Protein AF-A0A937KBH3-F1 (afdb_monomer)

Foldseek 3Di:
DDQALVNLVVVLVVVLVVLVVVLVVLVVVLVVLVVVVVVVVVCCVVVVVVVVCVVVVNPVVVVVVSVVVNVVSVVVSVVSVVVSVVSVVCCVVPPSNDDDD

pLDDT: mean 90.75, std 8.66, range [51.69, 98.19]

Solvent-accessible surface area (backbone atoms only — not comparable to full-atom values): 5617 Å² total; per-residue (Å²): 133,85,81,47,50,70,58,53,53,49,53,50,51,53,51,46,52,51,42,52,51,51,44,49,56,52,50,53,50,51,54,50,53,53,49,55,48,51,54,50,53,48,50,32,60,79,66,60,38,55,64,54,32,52,76,65,63,43,49,67,53,51,53,50,52,51,53,52,51,53,52,49,54,53,50,51,44,54,50,46,53,51,50,43,53,51,51,55,51,46,56,69,65,35,75,70,62,50,82,83,129

Mean predicted aligned error: 5.62 Å

Organism: NCBI:txid2494733

Sequence (101 aa):
MNTSWETSKRKYCELLNGLDNLIASAGDLIVHYEQDNMEFAHLIYEKELLELMRKAEFMDDYEREFMHMYYSLHGQIQRLKRYREIVSLMVLKDPINIPKN

Secondary structure (DSSP, 8-state):
-PPPHHHHHHHHHHHHHHHHHHHHHHHHHHHHHHHHHHHHHHHHHHTTHHHHHHHTT-HHHHHHHHHHHHHHHHHHHHHHHHHHHHHHHHHHH-GGGS---

Structure (mmCIF, N/CA/C/O backbone):
data_AF-A0A937KBH3-F1
#
_entry.id   AF-A0A937KBH3-F1
#
loop_
_atom_site.group_PDB
_atom_site.id
_atom_site.type_symbol
_atom_site.label_atom_id
_atom_site.label_alt_id
_atom_site.label_comp_id
_atom_site.label_asym_id
_atom_site.label_entity_id
_atom_site.label_seq_id
_atom_site.pdbx_PDB_ins_code
_atom_site.Cartn_x
_atom_site.Cartn_y
_atom_site.Cartn_z
_atom_site.occupancy
_atom_site.B_iso_or_equiv
_atom_site.auth_seq_id
_atom_site.auth_comp_id
_atom_site.auth_asym_id
_atom_site.auth_atom_id
_atom_site.pdbx_PDB_model_num
ATOM 1 N N . MET A 1 1 ? 5.310 1.402 -37.600 1.00 51.69 1 MET A N 1
ATOM 2 C CA . MET A 1 1 ? 6.228 2.413 -37.031 1.00 51.69 1 MET A CA 1
ATOM 3 C C . MET A 1 1 ? 7.103 1.713 -36.008 1.00 51.69 1 MET A C 1
ATOM 5 O O . MET A 1 1 ? 6.545 1.084 -35.119 1.00 51.69 1 MET A O 1
ATOM 9 N N . ASN A 1 2 ? 8.428 1.769 -36.146 1.00 71.00 2 ASN A N 1
ATOM 10 C CA . ASN A 1 2 ? 9.336 1.246 -35.122 1.00 71.00 2 ASN A CA 1
ATOM 11 C C . ASN A 1 2 ? 9.339 2.214 -33.932 1.00 71.00 2 ASN A C 1
ATOM 13 O O . ASN A 1 2 ? 9.530 3.413 -34.125 1.00 71.00 2 ASN A O 1
ATOM 17 N N . THR A 1 3 ? 9.091 1.714 -32.721 1.00 78.31 3 THR A N 1
ATOM 18 C CA . THR A 1 3 ? 9.198 2.509 -31.488 1.00 78.31 3 THR A CA 1
ATOM 19 C C . THR A 1 3 ? 10.643 2.983 -31.329 1.00 78.31 3 THR A C 1
ATOM 21 O O . THR A 1 3 ? 11.557 2.162 -31.372 1.00 78.31 3 THR A O 1
ATOM 24 N N . SER A 1 4 ? 10.861 4.291 -31.165 1.00 86.81 4 SER A N 1
ATOM 25 C CA . SER A 1 4 ? 12.204 4.827 -30.914 1.00 86.81 4 SER A CA 1
ATOM 26 C C . SER A 1 4 ? 12.665 4.514 -29.488 1.00 86.81 4 SER A C 1
ATOM 28 O O . SER A 1 4 ? 11.836 4.314 -28.594 1.00 86.81 4 SER A O 1
ATOM 30 N N . TRP A 1 5 ? 13.981 4.527 -29.266 1.00 86.75 5 TRP A N 1
ATOM 31 C CA . TRP A 1 5 ? 14.575 4.402 -27.932 1.00 86.75 5 TRP A CA 1
ATOM 32 C C . TRP A 1 5 ? 14.004 5.439 -26.959 1.00 86.75 5 TRP A C 1
ATOM 34 O O . TRP A 1 5 ? 13.550 5.094 -25.872 1.00 86.75 5 TRP A O 1
ATOM 44 N N . GLU A 1 6 ? 13.910 6.699 -27.385 1.00 87.62 6 GLU A N 1
ATOM 45 C CA . GLU A 1 6 ? 13.363 7.799 -26.585 1.00 87.62 6 GLU A CA 1
ATOM 46 C C . GLU A 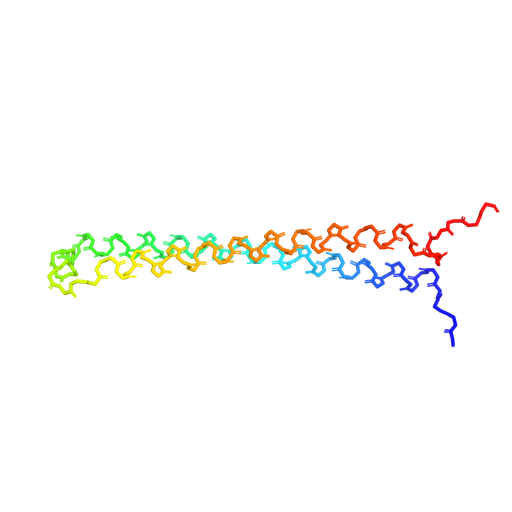1 6 ? 11.902 7.541 -26.212 1.00 87.62 6 GLU A C 1
ATOM 48 O O . GLU A 1 6 ? 11.479 7.813 -25.089 1.00 87.62 6 GLU A O 1
ATOM 53 N N . THR A 1 7 ? 11.123 6.986 -27.146 1.00 90.50 7 THR A N 1
ATOM 54 C CA . THR A 1 7 ? 9.711 6.670 -26.920 1.00 90.50 7 THR A CA 1
ATOM 55 C C . THR A 1 7 ? 9.549 5.501 -25.951 1.00 90.50 7 THR A C 1
ATOM 57 O O . THR A 1 7 ? 8.693 5.580 -25.070 1.00 90.50 7 THR A O 1
ATOM 60 N N . SER A 1 8 ? 10.354 4.439 -26.089 1.00 89.44 8 SER A N 1
ATOM 61 C CA . SER A 1 8 ? 10.342 3.301 -25.157 1.00 89.44 8 SER A CA 1
ATOM 62 C C . SER A 1 8 ? 10.747 3.756 -23.754 1.00 89.44 8 SER A C 1
ATOM 64 O O . SER A 1 8 ? 9.980 3.603 -22.800 1.00 89.44 8 SER A O 1
ATOM 66 N N . LYS A 1 9 ? 11.895 4.432 -23.638 1.00 88.94 9 LYS A N 1
ATOM 67 C CA . LYS A 1 9 ? 12.409 4.957 -22.371 1.00 88.94 9 LYS A CA 1
ATOM 68 C C . LYS A 1 9 ? 11.409 5.880 -21.678 1.00 88.94 9 LYS A C 1
ATOM 70 O O . LYS A 1 9 ? 11.159 5.706 -20.489 1.00 88.94 9 LYS A O 1
ATOM 75 N N . ARG A 1 10 ? 10.793 6.819 -22.408 1.00 92.62 10 ARG A N 1
ATOM 76 C CA . ARG A 1 10 ? 9.779 7.726 -21.849 1.00 92.62 10 ARG A CA 1
ATOM 77 C C . ARG A 1 10 ? 8.596 6.966 -21.251 1.00 92.62 10 ARG A C 1
ATOM 79 O O . ARG A 1 10 ? 8.230 7.247 -20.117 1.00 92.62 10 ARG A O 1
ATOM 86 N N . LYS A 1 11 ? 8.0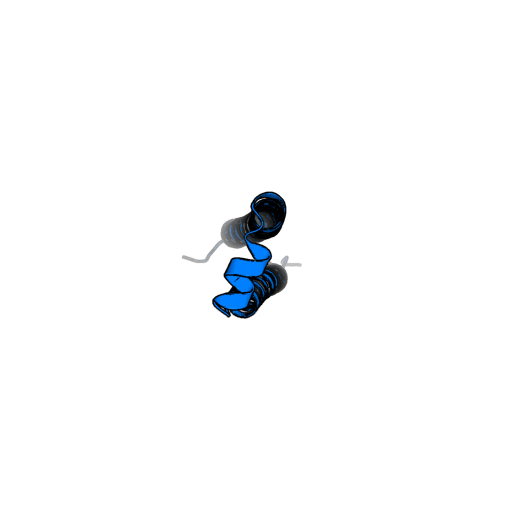40 5.987 -21.971 1.00 93.50 11 LYS A N 1
ATOM 87 C CA . LYS A 1 11 ? 6.902 5.187 -21.486 1.00 93.50 11 LYS A CA 1
ATOM 88 C C . LYS A 1 11 ? 7.244 4.405 -20.221 1.00 93.50 11 LYS A C 1
ATOM 90 O O . LYS A 1 11 ? 6.439 4.349 -19.298 1.00 93.50 11 LYS A O 1
ATOM 95 N N . TYR A 1 12 ? 8.441 3.825 -20.156 1.00 94.62 12 TYR A N 1
ATOM 96 C CA . TYR A 1 12 ? 8.893 3.154 -18.940 1.00 94.62 12 TYR A CA 1
ATOM 97 C C . TYR A 1 12 ? 9.087 4.124 -17.774 1.00 94.62 12 TYR A C 1
ATOM 99 O O . TYR A 1 12 ? 8.692 3.799 -16.658 1.00 94.62 12 TYR A O 1
ATOM 107 N N . CYS A 1 13 ? 9.645 5.314 -18.013 1.00 93.56 13 CYS A N 1
ATOM 108 C CA . CYS A 1 13 ? 9.745 6.353 -16.987 1.00 93.56 13 CYS A CA 1
ATOM 109 C C . CYS A 1 13 ? 8.362 6.791 -16.481 1.00 93.56 13 CYS A C 1
ATOM 111 O O . CYS A 1 13 ? 8.166 6.890 -15.275 1.00 93.56 13 CYS A O 1
ATOM 113 N N . GLU A 1 14 ? 7.393 7.001 -17.377 1.00 96.62 14 GLU A N 1
ATOM 114 C CA . GLU A 1 14 ? 6.004 7.316 -17.014 1.00 96.62 14 GLU A CA 1
ATOM 115 C C . GLU A 1 14 ? 5.386 6.202 -16.150 1.00 96.62 14 GLU A C 1
ATOM 117 O O . GLU A 1 14 ? 4.772 6.488 -15.123 1.00 96.62 14 GLU A O 1
ATOM 122 N N . LEU A 1 15 ? 5.606 4.932 -16.511 1.00 96.44 15 LEU A N 1
ATOM 123 C CA . LEU A 1 15 ? 5.108 3.785 -15.749 1.00 96.44 15 LEU A CA 1
ATOM 124 C C . LEU A 1 15 ? 5.761 3.666 -14.365 1.00 96.44 15 LEU A C 1
ATOM 126 O O . LEU A 1 15 ? 5.066 3.414 -13.383 1.00 96.44 15 LEU A O 1
ATOM 130 N N . LEU A 1 16 ? 7.079 3.861 -14.272 1.00 97.50 16 LEU A N 1
ATOM 131 C CA . LEU A 1 16 ? 7.801 3.836 -12.998 1.00 97.50 16 LEU A CA 1
ATOM 132 C C . LEU A 1 16 ? 7.339 4.965 -12.074 1.00 97.50 16 LEU A C 1
ATOM 134 O O . LEU A 1 16 ? 7.041 4.696 -10.915 1.00 97.50 16 LEU A O 1
ATOM 138 N N . ASN A 1 17 ? 7.181 6.182 -12.600 1.00 97.94 17 ASN A N 1
ATOM 139 C CA . ASN A 1 17 ? 6.650 7.312 -11.836 1.00 97.94 17 ASN A CA 1
ATOM 140 C C . ASN A 1 17 ? 5.211 7.053 -11.367 1.00 97.94 17 ASN A C 1
ATOM 142 O O . ASN A 1 17 ? 4.861 7.365 -10.232 1.00 97.94 17 ASN A O 1
ATOM 146 N N . GLY A 1 18 ? 4.374 6.456 -12.222 1.00 97.69 18 GLY A N 1
ATOM 147 C CA . GLY A 1 18 ? 3.017 6.057 -11.849 1.00 97.69 18 GLY A CA 1
ATOM 148 C C . GLY A 1 18 ? 3.001 5.036 -10.709 1.00 97.69 18 GLY A C 1
ATOM 149 O O . GLY A 1 18 ? 2.220 5.176 -9.772 1.00 97.69 18 GLY A O 1
ATOM 150 N N . LEU A 1 19 ? 3.892 4.041 -10.753 1.00 97.75 19 LEU A N 1
ATOM 151 C CA . LEU A 1 19 ? 4.043 3.057 -9.680 1.00 97.75 19 LEU A CA 1
ATOM 152 C C . LEU A 1 19 ? 4.574 3.688 -8.389 1.00 97.75 19 LEU A C 1
ATOM 154 O O . LEU A 1 19 ? 4.060 3.364 -7.324 1.00 97.75 19 LEU A O 1
ATOM 158 N N . ASP A 1 20 ? 5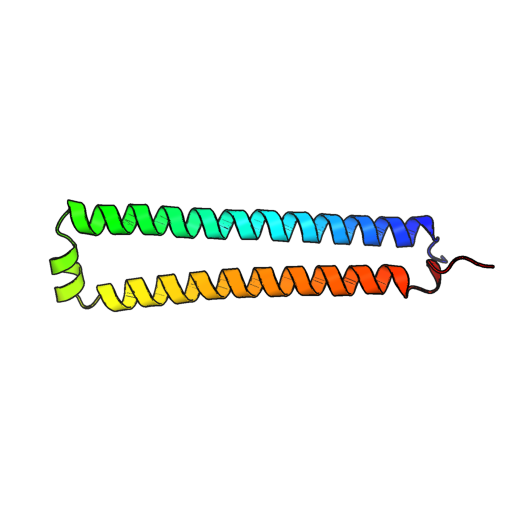.542 4.601 -8.475 1.00 98.19 20 ASP A N 1
ATOM 159 C CA . ASP A 1 20 ? 6.065 5.336 -7.318 1.00 98.19 20 ASP A CA 1
ATOM 160 C C . ASP A 1 20 ? 4.969 6.155 -6.627 1.00 98.19 20 ASP A C 1
ATOM 162 O O . ASP A 1 20 ? 4.796 6.056 -5.412 1.00 98.19 20 ASP A O 1
ATOM 166 N N . ASN A 1 21 ? 4.155 6.872 -7.404 1.00 97.88 21 ASN A N 1
ATOM 167 C CA . ASN A 1 21 ? 3.021 7.625 -6.874 1.00 97.88 21 ASN A CA 1
ATOM 168 C C . ASN A 1 21 ? 1.971 6.707 -6.233 1.00 97.88 21 ASN A C 1
ATOM 170 O O . ASN A 1 21 ? 1.501 6.993 -5.137 1.00 97.88 21 ASN A O 1
ATOM 174 N N . LEU A 1 22 ? 1.626 5.583 -6.874 1.00 96.69 22 LEU A N 1
ATOM 175 C CA . LEU A 1 22 ? 0.669 4.622 -6.313 1.00 96.69 22 LEU A CA 1
ATOM 176 C C . LEU A 1 22 ? 1.173 3.992 -5.011 1.00 96.69 22 LEU A C 1
ATOM 178 O O . LEU A 1 22 ? 0.387 3.803 -4.088 1.00 96.69 22 LEU A O 1
ATOM 182 N N . ILE A 1 23 ? 2.467 3.673 -4.924 1.00 97.88 23 ILE A N 1
ATOM 183 C CA . ILE A 1 23 ? 3.081 3.148 -3.699 1.00 97.88 23 ILE A CA 1
ATOM 184 C C . ILE A 1 23 ? 3.011 4.192 -2.581 1.00 97.88 23 ILE A C 1
ATOM 186 O O . ILE A 1 23 ? 2.659 3.830 -1.461 1.00 97.88 23 ILE A O 1
ATOM 190 N N . ALA A 1 24 ? 3.321 5.457 -2.881 1.00 97.44 24 ALA A N 1
ATOM 191 C CA . ALA A 1 24 ? 3.246 6.547 -1.911 1.00 97.44 24 ALA A CA 1
ATOM 192 C C . ALA A 1 24 ? 1.809 6.754 -1.414 1.00 97.44 24 ALA A C 1
ATOM 194 O O . ALA A 1 24 ? 1.557 6.629 -0.220 1.00 97.44 24 ALA A O 1
ATOM 195 N N . SER A 1 25 ? 0.847 6.937 -2.324 1.00 96.12 25 SER A N 1
ATOM 196 C CA . SER A 1 25 ? -0.559 7.150 -1.958 1.00 96.12 25 SER A CA 1
ATOM 197 C C . SER A 1 25 ? -1.173 5.962 -1.214 1.00 96.12 25 SER A C 1
ATOM 199 O O . SER A 1 25 ? -1.967 6.155 -0.299 1.00 96.12 25 SER A O 1
ATOM 201 N N . ALA A 1 26 ? -0.813 4.726 -1.575 1.00 94.25 26 ALA A N 1
ATOM 202 C CA . ALA A 1 26 ? -1.253 3.550 -0.828 1.00 94.25 26 ALA A CA 1
ATOM 203 C C . ALA A 1 26 ? -0.614 3.487 0.569 1.00 94.25 26 ALA A C 1
ATOM 205 O O . ALA A 1 26 ? -1.269 3.051 1.512 1.00 94.25 26 ALA A O 1
ATOM 206 N N . GLY A 1 27 ? 0.642 3.926 0.710 1.00 95.88 27 GLY A N 1
ATOM 207 C CA . GLY A 1 27 ? 1.306 4.073 2.005 1.00 95.88 27 GLY A CA 1
ATOM 208 C C . GLY A 1 27 ? 0.587 5.073 2.906 1.00 95.88 27 GLY A C 1
ATOM 209 O O . GLY A 1 27 ? 0.265 4.734 4.042 1.00 95.88 27 GLY A O 1
ATOM 210 N N . ASP A 1 28 ? 0.261 6.250 2.374 1.00 96.38 28 ASP A N 1
ATOM 211 C CA . ASP A 1 28 ? -0.481 7.288 3.099 1.00 96.38 28 ASP A CA 1
ATOM 212 C C . ASP A 1 28 ? -1.872 6.795 3.527 1.00 96.38 28 ASP A C 1
ATOM 214 O O . ASP A 1 28 ? -2.303 7.036 4.653 1.00 96.38 28 ASP A O 1
ATOM 218 N N . LEU A 1 29 ? -2.556 6.032 2.665 1.00 95.62 29 LEU A N 1
ATOM 219 C CA . LEU A 1 29 ? -3.852 5.432 2.987 1.00 95.62 29 LEU A CA 1
ATOM 220 C C . LEU A 1 29 ? -3.777 4.483 4.192 1.00 95.62 29 LEU A C 1
ATOM 222 O O . LEU A 1 29 ? -4.686 4.492 5.015 1.00 95.62 29 LEU A O 1
ATOM 226 N N . ILE A 1 30 ? -2.719 3.675 4.312 1.00 96.00 30 ILE A N 1
ATOM 227 C CA . ILE A 1 30 ? -2.541 2.792 5.477 1.00 96.00 30 ILE A CA 1
ATOM 228 C C . ILE A 1 30 ? -2.345 3.610 6.750 1.00 96.00 30 ILE A C 1
ATOM 230 O O . ILE A 1 30 ? -2.957 3.296 7.765 1.00 96.00 30 ILE A O 1
ATOM 234 N N . VAL A 1 31 ? -1.531 4.666 6.688 1.00 95.69 31 VAL A N 1
ATOM 235 C CA . VAL A 1 31 ? -1.284 5.539 7.842 1.00 95.69 31 VAL A CA 1
ATOM 236 C C . VAL A 1 31 ? -2.585 6.188 8.311 1.00 95.69 31 VAL A C 1
ATOM 238 O O . VAL A 1 31 ? -2.883 6.163 9.502 1.00 95.69 31 VAL A O 1
ATOM 241 N N . HIS A 1 32 ? -3.390 6.718 7.389 1.00 96.19 32 HIS A N 1
ATOM 242 C CA . HIS A 1 32 ? -4.698 7.277 7.734 1.00 96.19 32 HIS A CA 1
ATOM 243 C C . HIS A 1 32 ? -5.657 6.217 8.274 1.00 96.19 32 HIS A C 1
ATOM 245 O O . HIS A 1 32 ? -6.340 6.461 9.259 1.00 96.19 32 HIS A O 1
ATOM 251 N N . TYR A 1 33 ? -5.650 5.011 7.705 1.00 95.69 33 TYR A N 1
ATOM 252 C CA . TYR A 1 33 ? -6.475 3.913 8.200 1.00 95.69 33 TYR A CA 1
ATOM 253 C C . TYR A 1 33 ? -6.126 3.507 9.643 1.00 95.69 33 TYR A C 1
ATOM 255 O O . TYR A 1 33 ? -7.019 3.259 10.453 1.00 95.69 33 TYR A O 1
ATOM 263 N N . GLU A 1 34 ? -4.836 3.466 9.994 1.00 95.75 34 GLU A N 1
ATOM 264 C CA . GLU A 1 34 ? -4.388 3.239 11.374 1.00 95.75 34 GLU A CA 1
ATOM 265 C C . GLU A 1 34 ? -4.809 4.384 12.306 1.00 95.75 34 GLU A C 1
ATOM 267 O O . GLU A 1 34 ? -5.264 4.124 13.421 1.00 95.75 34 GLU A O 1
ATOM 272 N N . GLN A 1 35 ? -4.679 5.637 11.858 1.00 96.56 35 GLN A N 1
ATOM 273 C CA . GLN A 1 35 ? -5.072 6.823 12.626 1.00 96.56 35 GLN A CA 1
ATOM 274 C C . GLN A 1 35 ? -6.574 6.833 12.922 1.00 96.56 35 GLN A C 1
ATOM 276 O O . GLN A 1 35 ? -6.956 6.923 14.088 1.00 96.56 35 GLN A O 1
ATOM 281 N N . ASP A 1 36 ? -7.409 6.643 11.900 1.00 95.75 36 ASP A N 1
ATOM 282 C CA . ASP A 1 36 ? -8.867 6.585 12.035 1.00 95.75 36 ASP A CA 1
ATOM 283 C C . ASP A 1 36 ? -9.288 5.467 13.005 1.00 95.75 36 ASP A C 1
ATOM 285 O O . ASP A 1 36 ? -10.180 5.642 13.837 1.00 95.75 36 ASP A O 1
ATOM 289 N N . ASN A 1 37 ? -8.608 4.316 12.953 1.00 95.19 37 ASN A N 1
ATOM 290 C CA . ASN A 1 37 ? -8.847 3.211 13.877 1.00 95.19 37 ASN A CA 1
ATOM 291 C C . ASN A 1 37 ? -8.446 3.548 15.322 1.00 95.19 37 ASN A C 1
ATOM 293 O O . ASN A 1 37 ? -9.156 3.179 16.257 1.00 95.19 37 ASN A O 1
ATOM 297 N N . MET A 1 38 ? -7.333 4.258 15.531 1.00 93.94 38 MET A N 1
ATOM 298 C CA . MET A 1 38 ? -6.939 4.726 16.865 1.00 93.94 38 MET A CA 1
ATOM 299 C C . MET A 1 38 ? -7.938 5.741 17.428 1.00 93.94 38 MET A C 1
ATOM 301 O O . MET A 1 38 ? -8.301 5.646 18.602 1.00 93.94 38 MET A O 1
ATOM 305 N N . GLU A 1 39 ? -8.414 6.677 16.605 1.00 94.44 39 GLU A N 1
ATOM 306 C CA . GLU A 1 39 ? -9.451 7.637 16.996 1.00 94.44 39 GLU A CA 1
ATOM 307 C C .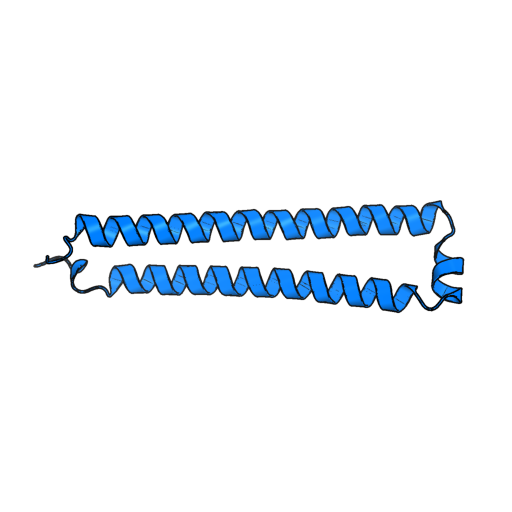 GLU A 1 39 ? -10.754 6.924 17.366 1.00 94.44 39 GLU A C 1
ATOM 309 O O . GLU A 1 39 ? -11.346 7.196 18.413 1.00 94.44 39 GLU A O 1
ATOM 314 N N . PHE A 1 40 ? -11.170 5.947 16.561 1.00 92.00 40 PHE A N 1
ATOM 315 C CA . PHE A 1 40 ? -12.350 5.146 16.856 1.00 92.00 40 PHE A CA 1
ATOM 316 C C . PHE A 1 40 ? -12.187 4.320 18.141 1.00 92.00 40 PHE A C 1
ATOM 318 O O . PHE A 1 40 ? -13.073 4.334 18.995 1.00 92.00 40 PHE A O 1
ATOM 325 N N . ALA A 1 41 ? -11.040 3.668 18.344 1.00 90.19 41 ALA A N 1
ATOM 326 C CA . ALA A 1 41 ? -10.742 2.935 19.574 1.00 90.19 41 ALA A CA 1
ATOM 327 C C . ALA A 1 41 ? -10.768 3.842 20.816 1.00 90.19 41 ALA A C 1
ATOM 329 O O . ALA A 1 41 ? -11.262 3.443 21.874 1.00 90.19 41 ALA A O 1
ATOM 330 N N . HIS A 1 42 ? -10.288 5.081 20.688 1.00 90.69 42 HIS A N 1
ATOM 331 C CA . HIS A 1 42 ? -10.370 6.071 21.754 1.00 90.69 42 HIS A CA 1
ATOM 332 C C . HIS A 1 42 ? -11.824 6.432 22.085 1.00 90.69 42 HIS A C 1
ATOM 334 O O . HIS A 1 42 ? -12.201 6.424 23.257 1.00 90.69 42 HIS A O 1
ATOM 340 N N . LEU A 1 43 ? -12.669 6.645 21.070 1.00 88.81 43 LEU A N 1
ATOM 341 C CA . LEU A 1 43 ? -14.103 6.884 21.260 1.00 88.81 43 LEU A CA 1
ATOM 342 C C . LEU A 1 43 ? -14.807 5.703 21.939 1.00 88.81 43 LEU A C 1
ATOM 344 O O . LEU A 1 43 ? -15.666 5.924 22.793 1.00 88.81 43 LEU A O 1
ATOM 348 N N . ILE A 1 44 ? -14.436 4.459 21.611 1.00 87.25 44 ILE A N 1
ATOM 349 C CA . ILE A 1 44 ? -14.980 3.269 22.284 1.00 87.25 44 ILE A CA 1
ATOM 350 C C . ILE A 1 44 ? -14.703 3.330 23.790 1.00 87.25 44 ILE A C 1
ATOM 352 O O . ILE A 1 44 ? -15.592 3.047 24.599 1.00 87.25 44 ILE A O 1
ATOM 356 N N . TYR A 1 45 ? -13.479 3.706 24.162 1.00 84.81 45 TYR A N 1
ATOM 357 C CA . TYR A 1 45 ? -13.054 3.789 25.553 1.00 84.81 45 TYR A CA 1
ATOM 358 C C . TYR A 1 45 ? -13.710 4.964 26.293 1.00 84.81 45 TYR A C 1
ATOM 360 O O . TYR A 1 45 ? -14.310 4.763 27.347 1.00 84.81 45 TYR A O 1
ATOM 368 N N . GLU A 1 46 ? -13.655 6.178 25.734 1.00 87.75 46 GLU A N 1
ATOM 369 C CA . GLU A 1 46 ? -14.206 7.385 26.372 1.00 87.75 46 GLU A CA 1
ATOM 370 C C . GLU A 1 46 ? -15.725 7.341 26.556 1.00 87.75 46 GLU A C 1
ATOM 372 O O . GLU A 1 46 ? -16.262 7.963 27.472 1.00 87.75 46 GLU A O 1
ATOM 377 N N . LYS A 1 47 ? -16.436 6.650 25.662 1.00 85.44 47 LYS A N 1
ATOM 378 C CA . LYS A 1 47 ? -17.902 6.573 25.682 1.00 85.44 47 LYS A CA 1
ATOM 379 C C . LYS A 1 47 ? -18.435 5.339 26.406 1.00 85.44 47 LYS A C 1
ATOM 381 O O . LYS A 1 47 ? -19.627 5.067 26.299 1.00 85.44 47 LYS A O 1
ATOM 386 N N . GLU A 1 48 ? -17.574 4.584 27.095 1.00 80.38 48 GLU A N 1
ATOM 387 C CA . GLU A 1 48 ? -17.924 3.317 27.761 1.00 80.38 48 GLU A CA 1
ATOM 388 C C . GLU A 1 48 ? -18.602 2.300 26.815 1.00 80.38 48 GLU A C 1
ATOM 390 O O . GLU A 1 48 ? -19.295 1.374 27.242 1.00 80.38 48 GLU A O 1
ATOM 395 N N . LEU A 1 49 ? -18.388 2.440 25.501 1.00 85.25 49 LEU A N 1
ATOM 396 C CA . LEU A 1 49 ? -19.002 1.585 24.483 1.00 85.25 49 LEU A CA 1
ATOM 397 C C . LEU A 1 49 ? -18.393 0.187 24.475 1.00 85.25 49 LEU A C 1
ATOM 399 O O . LEU A 1 49 ? -19.006 -0.729 23.936 1.00 85.25 49 LEU A O 1
ATOM 403 N N . LEU A 1 50 ? -17.230 0.004 25.102 1.00 85.81 50 LEU A N 1
ATOM 404 C CA . LEU A 1 50 ? -16.551 -1.283 25.194 1.00 85.81 50 LEU A CA 1
ATOM 405 C C . LEU A 1 50 ? -17.473 -2.386 25.732 1.00 85.81 50 LEU A C 1
ATOM 407 O O . LEU A 1 50 ? -17.576 -3.456 25.137 1.00 85.81 50 LEU A O 1
ATOM 411 N N . GLU A 1 51 ? -18.182 -2.123 26.830 1.00 85.50 51 GLU A N 1
ATOM 412 C CA . GLU A 1 51 ? -19.078 -3.111 27.440 1.00 85.50 51 GLU A CA 1
ATOM 413 C C . GLU A 1 51 ? -20.327 -3.363 26.586 1.00 85.50 51 GLU A C 1
ATOM 415 O O . GLU A 1 51 ? -20.833 -4.485 26.538 1.00 85.50 51 GLU A O 1
ATOM 420 N N . LEU A 1 52 ? -20.809 -2.346 25.865 1.00 87.75 52 LEU A N 1
ATOM 421 C CA . LEU A 1 52 ? -21.913 -2.490 24.916 1.00 87.75 52 LEU A CA 1
ATOM 422 C C . LEU A 1 52 ? -21.495 -3.351 23.715 1.00 87.75 52 LEU A C 1
ATOM 424 O O . LEU A 1 52 ? -22.203 -4.286 23.355 1.00 87.75 52 LEU A O 1
ATOM 428 N N . MET A 1 53 ? -20.334 -3.063 23.128 1.00 88.19 53 MET A N 1
ATOM 429 C CA . MET A 1 53 ? -19.786 -3.788 21.981 1.00 88.19 53 MET A CA 1
ATOM 430 C C . MET A 1 53 ? -19.444 -5.234 22.335 1.00 88.19 53 MET A C 1
ATOM 432 O O . MET A 1 53 ? -19.696 -6.124 21.529 1.00 88.19 53 MET A O 1
ATOM 436 N N . ARG A 1 54 ? -18.944 -5.491 23.551 1.00 86.44 54 ARG A N 1
ATOM 437 C CA . ARG A 1 54 ? -18.741 -6.852 24.072 1.00 86.44 54 ARG A CA 1
ATOM 438 C C . ARG A 1 54 ? -20.054 -7.609 24.226 1.00 86.44 54 ARG A C 1
ATOM 440 O O . ARG A 1 54 ? -20.153 -8.741 23.771 1.00 86.44 54 ARG A O 1
ATOM 447 N N . LYS A 1 55 ? -21.077 -6.989 24.827 1.00 87.50 55 LYS A N 1
ATOM 448 C CA . LYS A 1 55 ? -22.411 -7.604 24.972 1.00 87.50 55 LYS A CA 1
ATOM 449 C C . LYS A 1 55 ? -23.098 -7.861 23.633 1.00 87.50 55 LYS A C 1
ATOM 451 O O . LYS A 1 55 ? -23.884 -8.793 23.536 1.00 87.50 55 LYS A O 1
ATOM 456 N N . ALA A 1 56 ? -22.826 -7.023 22.638 1.00 89.06 56 ALA A N 1
ATOM 457 C CA . ALA A 1 56 ? -23.319 -7.182 21.277 1.00 89.06 56 ALA A CA 1
ATOM 458 C C . ALA A 1 56 ? -22.458 -8.134 20.426 1.00 89.06 56 ALA A C 1
ATOM 460 O O . ALA A 1 56 ? -22.740 -8.267 19.241 1.00 89.06 56 ALA A O 1
ATOM 461 N N . GLU A 1 57 ? -21.410 -8.745 21.001 1.00 87.94 57 GLU A N 1
ATOM 462 C CA . GLU A 1 57 ? -20.454 -9.626 20.305 1.00 87.94 57 GLU A CA 1
ATOM 463 C C . GLU A 1 57 ? -19.794 -8.967 19.078 1.00 87.94 57 GLU A C 1
ATOM 465 O O . GLU A 1 57 ? -19.333 -9.627 18.156 1.00 87.94 57 GLU A O 1
ATOM 470 N N . PHE A 1 58 ? -19.720 -7.636 19.074 1.00 89.50 58 PHE A N 1
ATOM 471 C CA . PHE A 1 58 ? -19.288 -6.847 17.922 1.00 89.50 58 PHE A CA 1
ATOM 472 C C . PHE A 1 58 ? -17.805 -6.452 17.986 1.00 89.50 58 PHE A C 1
ATOM 474 O O . PHE A 1 58 ? -17.229 -6.027 16.987 1.00 89.50 58 PHE A O 1
ATOM 481 N N . MET A 1 59 ? -17.173 -6.580 19.159 1.00 88.62 59 MET A N 1
ATOM 482 C CA . MET A 1 59 ? -15.767 -6.202 19.345 1.00 88.62 59 MET A CA 1
ATOM 483 C C . MET A 1 59 ? -14.823 -7.071 18.500 1.00 88.62 59 MET A C 1
ATOM 485 O O . MET A 1 59 ? -13.965 -6.539 17.801 1.00 88.62 59 MET A O 1
ATOM 489 N N . ASP A 1 60 ? -15.031 -8.389 18.511 1.00 89.69 60 ASP A N 1
ATOM 490 C CA . ASP A 1 60 ? -14.201 -9.340 17.762 1.00 89.69 60 ASP A CA 1
ATOM 491 C C . ASP A 1 60 ? -14.365 -9.157 16.246 1.00 89.69 60 ASP A C 1
ATOM 493 O O . ASP A 1 60 ? -13.403 -9.264 15.484 1.00 89.69 60 ASP A O 1
ATOM 497 N N . ASP A 1 61 ? -15.586 -8.846 15.801 1.00 91.56 61 ASP A N 1
ATOM 498 C CA . ASP A 1 61 ? -15.879 -8.547 14.401 1.00 91.56 61 ASP A CA 1
ATOM 499 C C . ASP A 1 61 ? -15.176 -7.263 13.952 1.00 91.56 61 ASP A C 1
ATOM 501 O O . ASP A 1 61 ? -14.530 -7.254 12.904 1.00 91.56 61 ASP A O 1
ATOM 505 N N . TYR A 1 62 ? -15.233 -6.205 14.763 1.00 91.75 62 TYR A N 1
ATOM 506 C CA . TYR A 1 62 ? -14.508 -4.962 14.510 1.00 91.75 62 TYR A CA 1
ATOM 507 C C . TYR A 1 62 ? -12.993 -5.192 14.375 1.00 91.75 62 TYR A C 1
ATOM 509 O O . TYR A 1 62 ? -12.401 -4.787 13.371 1.00 91.75 62 TYR A O 1
ATOM 517 N N . GLU A 1 63 ? -12.367 -5.873 15.341 1.00 91.62 63 GLU A N 1
ATOM 518 C CA . GLU A 1 63 ? -10.922 -6.136 15.314 1.00 91.62 63 GLU A CA 1
ATOM 519 C C . GLU A 1 63 ? -10.527 -6.979 14.097 1.00 91.62 63 GLU A C 1
ATOM 521 O O . GLU A 1 63 ? -9.527 -6.700 13.427 1.00 91.62 63 GLU A O 1
ATOM 526 N N . ARG A 1 64 ? -11.334 -7.994 13.767 1.00 94.31 64 ARG A N 1
ATOM 527 C CA . ARG A 1 64 ? -11.099 -8.854 12.606 1.00 94.31 64 ARG A CA 1
ATOM 528 C C . ARG A 1 64 ? -11.178 -8.077 11.296 1.00 94.31 64 ARG A C 1
ATOM 530 O O . ARG A 1 64 ? -10.292 -8.242 10.456 1.00 94.31 64 ARG A O 1
ATOM 537 N N . GLU A 1 65 ? -12.207 -7.254 11.108 1.00 93.69 65 GLU A N 1
ATOM 538 C CA . GLU A 1 65 ? -12.370 -6.458 9.886 1.00 93.69 65 GLU A CA 1
ATOM 539 C C . GLU A 1 65 ? -11.243 -5.432 9.732 1.00 93.69 65 GLU A C 1
ATOM 541 O O . GLU A 1 65 ? -10.689 -5.293 8.635 1.00 93.69 65 GLU A O 1
ATOM 546 N N . PHE A 1 66 ? -10.832 -4.789 10.833 1.00 94.62 66 PHE A N 1
ATOM 547 C CA . PHE A 1 66 ? -9.676 -3.896 10.829 1.00 94.62 66 PHE A CA 1
ATOM 548 C C . PHE A 1 66 ? -8.408 -4.618 10.366 1.00 94.62 66 PHE A C 1
ATOM 550 O O . PHE A 1 66 ? -7.760 -4.205 9.401 1.00 94.62 66 PHE A O 1
ATOM 557 N N . MET A 1 67 ? -8.082 -5.746 11.002 1.00 95.31 67 MET A N 1
ATOM 558 C CA . MET A 1 67 ? -6.883 -6.520 10.679 1.00 95.31 67 MET A CA 1
ATOM 559 C C . MET A 1 67 ? -6.909 -7.052 9.245 1.00 95.31 67 MET A C 1
ATOM 561 O O . MET A 1 67 ? -5.888 -7.033 8.552 1.00 95.31 67 MET A O 1
ATOM 565 N N . HIS A 1 68 ? -8.073 -7.495 8.769 1.00 96.44 68 HIS A N 1
ATOM 566 C CA . HIS A 1 68 ? -8.240 -7.959 7.397 1.00 96.44 68 HIS A CA 1
ATOM 567 C C . HIS A 1 68 ? -7.935 -6.848 6.384 1.00 96.44 68 HIS A C 1
ATOM 569 O O . HIS A 1 68 ? -7.138 -7.052 5.462 1.00 96.44 68 HIS A O 1
ATOM 575 N N . MET A 1 69 ? -8.521 -5.662 6.563 1.00 95.44 69 MET A N 1
ATOM 576 C CA . MET A 1 69 ? -8.278 -4.533 5.667 1.00 95.44 69 MET A CA 1
ATOM 577 C C . MET A 1 69 ? -6.824 -4.059 5.743 1.00 95.44 69 MET A C 1
ATOM 579 O O . MET A 1 69 ? -6.183 -3.879 4.705 1.00 95.44 69 MET A O 1
ATOM 583 N N . TYR A 1 70 ? -6.276 -3.939 6.953 1.00 96.00 70 TYR A N 1
ATOM 584 C CA . TYR A 1 70 ? -4.894 -3.536 7.191 1.00 96.00 70 TYR A CA 1
ATOM 585 C C . TYR A 1 70 ? -3.898 -4.420 6.430 1.00 96.00 70 TYR A C 1
ATOM 587 O O . TYR A 1 70 ? -3.092 -3.938 5.625 1.00 96.00 70 TYR A O 1
ATOM 595 N N . TYR A 1 71 ? -3.993 -5.741 6.605 1.00 96.19 71 TYR A N 1
ATOM 596 C CA . TYR A 1 71 ? -3.101 -6.671 5.916 1.00 96.19 71 TYR A CA 1
ATOM 597 C C . TYR A 1 71 ? -3.363 -6.752 4.413 1.00 96.19 71 TYR A C 1
ATOM 599 O O . TYR A 1 71 ? -2.417 -6.945 3.642 1.00 96.19 71 TYR A O 1
ATOM 607 N N . SER A 1 72 ? -4.611 -6.570 3.974 1.00 95.69 72 SER A N 1
ATOM 608 C CA . SER A 1 72 ? -4.940 -6.475 2.551 1.00 95.69 72 SER A CA 1
ATOM 609 C C . SER A 1 72 ? -4.213 -5.294 1.902 1.00 95.69 72 SER A C 1
ATOM 611 O O . SER A 1 72 ? -3.499 -5.486 0.912 1.00 95.69 72 SER A O 1
ATOM 613 N N . LEU A 1 73 ? -4.301 -4.098 2.495 1.00 94.75 73 LEU A N 1
ATOM 614 C CA . LEU A 1 73 ? -3.624 -2.892 2.009 1.00 94.75 73 LEU A CA 1
ATOM 615 C C . LEU A 1 73 ? -2.101 -3.066 1.993 1.00 94.75 73 LEU A C 1
ATOM 617 O O . LEU A 1 73 ? -1.461 -2.819 0.965 1.00 94.75 73 LEU A O 1
ATOM 621 N N . HIS A 1 74 ? -1.521 -3.590 3.076 1.00 96.25 74 HIS A N 1
ATOM 622 C CA . HIS A 1 74 ? -0.094 -3.914 3.120 1.00 96.25 74 HIS A CA 1
ATOM 623 C C . HIS A 1 74 ? 0.313 -4.877 2.001 1.00 96.25 74 HIS A C 1
ATOM 625 O O . HIS A 1 74 ? 1.325 -4.661 1.327 1.00 96.25 74 HIS A O 1
ATOM 631 N N . GLY A 1 75 ? -0.487 -5.917 1.758 1.00 96.31 75 GLY A N 1
ATOM 632 C CA . GLY A 1 75 ? -0.274 -6.866 0.672 1.00 96.31 75 GLY A CA 1
ATOM 633 C C . GLY A 1 75 ? -0.279 -6.201 -0.706 1.00 96.31 75 GLY A C 1
ATOM 634 O O . GLY A 1 75 ? 0.577 -6.517 -1.539 1.00 96.31 75 GLY A O 1
ATOM 635 N N . GLN A 1 76 ? -1.185 -5.249 -0.951 1.00 94.94 76 GLN A N 1
ATOM 636 C CA . GLN A 1 76 ? -1.218 -4.503 -2.213 1.00 94.94 76 GLN A CA 1
ATOM 637 C C . GLN A 1 76 ? 0.025 -3.631 -2.402 1.00 94.94 76 GLN A C 1
ATOM 639 O O . GLN A 1 76 ? 0.601 -3.633 -3.491 1.00 94.94 76 GLN A O 1
ATOM 644 N N . ILE A 1 77 ? 0.513 -2.963 -1.352 1.00 96.81 77 ILE A N 1
ATOM 645 C CA . ILE A 1 77 ? 1.763 -2.189 -1.430 1.00 96.81 77 ILE A CA 1
ATOM 646 C C . ILE A 1 77 ? 2.940 -3.085 -1.816 1.00 96.81 77 ILE A C 1
ATOM 648 O O . ILE A 1 77 ? 3.735 -2.723 -2.685 1.00 96.81 77 ILE A O 1
ATOM 652 N N . GLN A 1 78 ? 3.058 -4.271 -1.213 1.00 97.50 78 GLN A N 1
ATOM 653 C CA . GLN A 1 78 ? 4.140 -5.199 -1.558 1.00 97.50 78 GLN A CA 1
ATOM 654 C C . GLN A 1 78 ? 4.047 -5.671 -3.015 1.00 97.50 78 GLN A C 1
ATOM 656 O O . GLN A 1 78 ? 5.065 -5.792 -3.700 1.00 97.50 78 GLN A O 1
ATOM 661 N N . ARG A 1 79 ? 2.830 -5.878 -3.534 1.00 96.94 79 ARG A N 1
ATOM 662 C CA . ARG A 1 79 ? 2.617 -6.194 -4.955 1.00 96.94 79 ARG A CA 1
ATOM 663 C C . ARG A 1 79 ? 3.033 -5.040 -5.864 1.00 96.94 79 ARG A C 1
ATOM 665 O O . ARG A 1 79 ? 3.729 -5.287 -6.845 1.00 96.94 79 ARG A O 1
ATOM 672 N N . LEU A 1 80 ? 2.678 -3.801 -5.525 1.00 97.69 80 LEU A N 1
ATOM 673 C CA . LEU A 1 80 ? 3.084 -2.614 -6.284 1.00 97.69 80 LEU A CA 1
ATOM 674 C C . LEU A 1 80 ? 4.610 -2.450 -6.311 1.00 97.69 80 LEU A C 1
ATOM 676 O O . LEU A 1 80 ? 5.180 -2.231 -7.381 1.00 97.69 80 LEU A O 1
ATOM 680 N N . LYS A 1 81 ? 5.285 -2.648 -5.171 1.00 97.88 81 LYS A N 1
ATOM 681 C CA . LYS A 1 81 ? 6.756 -2.657 -5.088 1.00 97.88 81 LYS A CA 1
ATOM 682 C C . LYS A 1 81 ? 7.364 -3.714 -6.011 1.00 97.88 81 LYS A C 1
ATOM 684 O O . LYS A 1 81 ? 8.253 -3.404 -6.801 1.00 97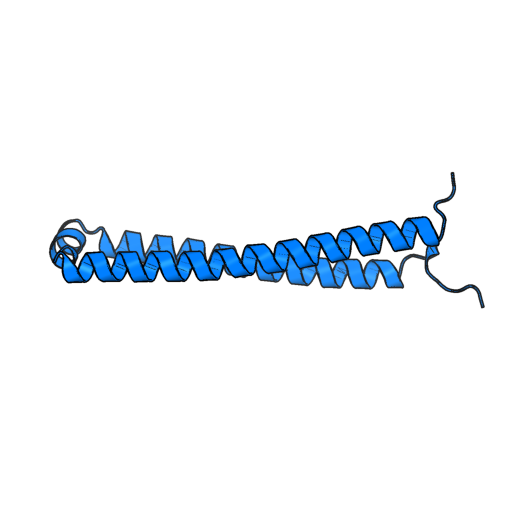.88 81 LYS A O 1
ATOM 689 N N . ARG A 1 82 ? 6.813 -4.932 -6.010 1.00 97.81 82 ARG A N 1
ATOM 690 C CA . ARG A 1 82 ? 7.242 -5.9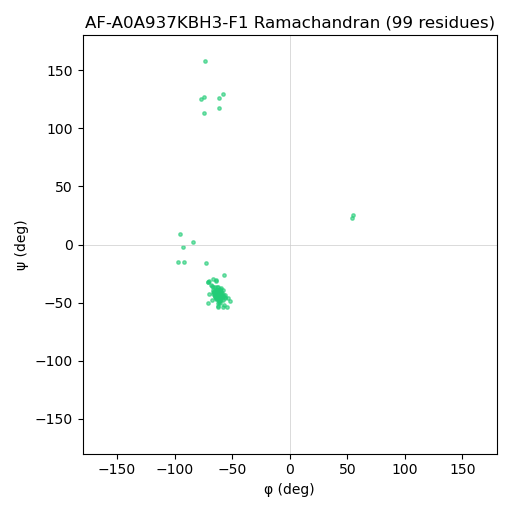96 -6.929 1.00 97.81 82 ARG A CA 1
ATOM 691 C C . ARG A 1 82 ? 7.008 -5.632 -8.398 1.00 97.81 82 ARG A C 1
ATOM 693 O O . ARG A 1 82 ? 7.859 -5.908 -9.239 1.00 97.81 82 ARG A O 1
ATOM 700 N N . TYR A 1 83 ? 5.878 -5.013 -8.739 1.00 97.00 83 TYR A N 1
ATOM 701 C CA . TYR A 1 83 ? 5.631 -4.553 -10.110 1.00 97.00 83 TYR A CA 1
ATOM 702 C C . TYR A 1 83 ? 6.638 -3.491 -10.542 1.00 97.00 83 TYR A C 1
ATOM 704 O O . TYR A 1 83 ? 7.154 -3.564 -11.655 1.00 97.00 83 TYR A O 1
ATOM 712 N N . ARG A 1 84 ? 6.990 -2.563 -9.653 1.00 97.56 84 ARG A N 1
ATOM 713 C CA . ARG A 1 84 ? 8.024 -1.557 -9.906 1.00 97.56 84 ARG A CA 1
ATOM 714 C C . ARG A 1 84 ? 9.386 -2.183 -10.203 1.00 97.56 84 ARG A C 1
ATOM 716 O O . ARG A 1 84 ? 10.065 -1.754 -11.138 1.00 97.56 84 ARG A O 1
ATOM 723 N N . GLU A 1 85 ? 9.780 -3.209 -9.454 1.00 97.06 85 GLU A N 1
ATOM 724 C CA . GLU A 1 85 ? 11.013 -3.969 -9.705 1.00 97.06 85 GLU A CA 1
ATOM 725 C C . GLU A 1 85 ? 10.975 -4.671 -11.067 1.00 97.06 85 GLU A C 1
ATOM 727 O O . GLU A 1 85 ? 11.920 -4.569 -11.852 1.00 97.06 85 GLU A O 1
ATOM 732 N N . ILE A 1 86 ? 9.861 -5.336 -11.387 1.00 96.44 86 ILE A N 1
ATOM 733 C CA . ILE A 1 86 ? 9.668 -6.017 -12.673 1.00 96.44 86 ILE A CA 1
ATOM 734 C C . ILE A 1 86 ? 9.772 -5.025 -13.834 1.00 96.44 86 ILE A C 1
ATOM 736 O O . ILE A 1 86 ? 10.501 -5.285 -14.790 1.00 96.44 86 ILE A O 1
ATOM 740 N N . VAL A 1 87 ? 9.091 -3.881 -13.749 1.00 95.25 87 VAL A N 1
ATOM 741 C CA . VAL A 1 87 ? 9.140 -2.840 -14.785 1.00 95.25 87 VAL A CA 1
ATOM 742 C C . VAL A 1 87 ? 10.557 -2.297 -14.933 1.00 95.25 87 VAL A C 1
ATOM 744 O O . VAL A 1 87 ? 11.035 -2.153 -16.054 1.00 95.25 87 VAL A O 1
ATOM 747 N N . SER A 1 88 ? 11.264 -2.074 -13.822 1.00 94.12 88 SER A N 1
ATOM 748 C CA . SER A 1 88 ? 12.664 -1.630 -13.835 1.00 94.12 88 SER A CA 1
ATOM 749 C C . SER A 1 88 ? 13.561 -2.615 -14.600 1.00 94.12 88 SER A C 1
ATOM 751 O O . SER A 1 88 ? 14.376 -2.205 -15.425 1.00 94.12 88 SER A O 1
ATOM 753 N N . LEU A 1 89 ? 13.368 -3.924 -14.398 1.00 93.44 89 LEU A N 1
ATOM 754 C CA . LEU A 1 89 ? 14.073 -4.967 -15.150 1.00 93.44 89 LEU A CA 1
ATOM 755 C C . LEU A 1 89 ? 13.669 -5.007 -16.628 1.00 93.44 89 LEU A C 1
ATOM 757 O O . LEU A 1 89 ? 14.515 -5.280 -17.477 1.00 93.44 89 LEU A O 1
ATOM 761 N N . MET A 1 90 ? 12.400 -4.745 -16.949 1.00 91.75 90 MET A N 1
ATOM 762 C CA . MET A 1 90 ? 11.933 -4.670 -18.336 1.00 91.75 90 MET A CA 1
ATOM 763 C C . MET A 1 90 ? 12.613 -3.533 -19.100 1.00 91.75 90 MET A C 1
ATOM 765 O O . MET A 1 90 ? 13.019 -3.755 -20.236 1.00 91.75 90 MET A O 1
ATOM 769 N N . VAL A 1 91 ? 12.835 -2.369 -18.473 1.00 90.31 91 VAL A N 1
ATOM 770 C CA . VAL A 1 91 ? 13.578 -1.260 -19.106 1.00 90.31 91 VAL A CA 1
ATOM 771 C C . VAL A 1 91 ? 14.966 -1.713 -19.556 1.00 90.31 91 VAL A C 1
ATOM 773 O O . VAL A 1 91 ? 15.371 -1.415 -20.675 1.00 90.31 91 VAL A O 1
ATOM 776 N N . LEU A 1 92 ? 15.673 -2.448 -18.689 1.00 86.62 92 LEU A N 1
ATOM 777 C CA . LEU A 1 92 ? 17.035 -2.931 -18.936 1.00 86.62 92 LEU A CA 1
ATOM 778 C C . LEU A 1 92 ? 17.092 -4.047 -19.985 1.00 86.62 92 LEU A C 1
ATOM 780 O O . LEU A 1 92 ? 18.092 -4.185 -20.683 1.00 86.62 92 LEU A O 1
ATOM 784 N N . LYS A 1 93 ? 16.043 -4.873 -20.060 1.00 87.88 93 LYS A N 1
ATOM 785 C CA . LYS A 1 93 ? 15.976 -6.038 -20.953 1.00 87.88 93 LYS A CA 1
ATOM 786 C C . LYS A 1 93 ? 15.357 -5.736 -22.313 1.00 87.88 93 LYS A C 1
ATOM 788 O O . LYS A 1 93 ? 15.478 -6.572 -23.204 1.00 87.88 93 LYS A O 1
ATOM 793 N N . ASP A 1 94 ? 14.675 -4.603 -22.470 1.00 86.44 94 ASP A N 1
ATOM 794 C CA . ASP A 1 94 ? 14.084 -4.209 -23.746 1.00 86.44 94 ASP A CA 1
ATOM 795 C C . ASP A 1 94 ? 15.201 -4.038 -24.795 1.00 86.44 94 ASP A C 1
ATOM 797 O O . ASP A 1 94 ? 16.052 -3.160 -24.628 1.00 86.44 94 ASP A O 1
ATOM 801 N N . PRO A 1 95 ? 15.210 -4.833 -25.886 1.00 85.44 95 PRO A N 1
ATOM 802 C CA . PRO A 1 95 ? 16.221 -4.743 -26.938 1.00 85.44 95 PRO A CA 1
ATOM 803 C C . PRO A 1 95 ? 16.325 -3.360 -27.578 1.00 85.44 95 PRO A C 1
ATOM 805 O O . PRO A 1 95 ? 17.387 -2.993 -28.075 1.00 85.44 95 PRO A O 1
ATOM 808 N N . ILE A 1 96 ? 15.235 -2.585 -27.560 1.00 85.38 96 ILE A N 1
ATOM 809 C CA . ILE A 1 96 ? 15.219 -1.207 -28.052 1.00 85.38 96 ILE A CA 1
ATOM 810 C C . 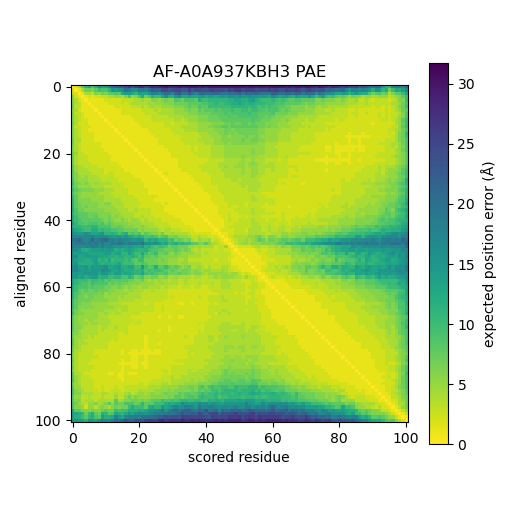ILE A 1 96 ? 16.090 -0.313 -27.161 1.00 85.38 96 ILE A C 1
ATOM 812 O O . ILE A 1 96 ? 16.673 0.634 -27.677 1.00 85.38 96 ILE A O 1
ATOM 816 N N . ASN A 1 97 ? 16.216 -0.632 -25.865 1.00 78.00 97 ASN A N 1
ATOM 817 C CA . ASN A 1 97 ? 16.947 0.132 -24.849 1.00 78.00 97 ASN A CA 1
ATOM 818 C C . ASN A 1 97 ? 18.408 -0.304 -24.645 1.00 78.00 97 ASN A C 1
ATOM 820 O O . ASN A 1 97 ? 19.117 0.328 -23.860 1.00 78.00 97 ASN A O 1
ATOM 824 N N . ILE A 1 98 ? 18.875 -1.338 -25.353 1.00 76.06 98 ILE A N 1
ATOM 825 C CA . ILE A 1 98 ? 20.267 -1.798 -25.288 1.00 76.06 98 ILE A CA 1
ATOM 826 C C . ILE A 1 98 ? 21.151 -0.846 -26.116 1.00 76.06 98 ILE A C 1
ATOM 828 O O . ILE A 1 98 ? 20.871 -0.643 -27.302 1.00 76.06 98 ILE A O 1
ATOM 832 N N . PRO A 1 99 ? 22.225 -0.265 -25.544 1.00 62.59 99 PRO A N 1
ATOM 833 C CA . PRO A 1 99 ? 23.176 0.533 -26.310 1.00 62.59 99 PRO A CA 1
ATOM 834 C C . PRO A 1 99 ? 23.773 -0.305 -27.444 1.00 62.59 99 PRO A C 1
ATOM 836 O O . PRO A 1 99 ? 24.247 -1.418 -27.215 1.00 62.59 99 PRO A O 1
ATOM 839 N N . LYS A 1 100 ? 23.757 0.216 -28.674 1.00 60.62 100 LYS A N 1
ATOM 840 C CA . LYS A 1 100 ? 24.532 -0.386 -29.763 1.00 60.62 100 LYS A CA 1
ATOM 841 C C . LYS A 1 100 ? 26.000 -0.036 -29.522 1.00 60.62 100 LYS A C 1
ATOM 843 O O . LYS A 1 100 ? 26.331 1.148 -29.551 1.00 60.62 100 LYS A O 1
ATOM 848 N N . ASN A 1 101 ? 26.815 -1.049 -29.224 1.00 54.75 101 ASN A N 1
ATOM 849 C CA . ASN A 1 101 ? 28.276 -0.934 -29.199 1.00 54.75 101 ASN A CA 1
ATOM 850 C C . ASN A 1 101 ? 28.808 -0.465 -30.554 1.00 54.75 101 ASN A C 1
ATOM 852 O O . ASN A 1 101 ? 28.266 -0.941 -31.581 1.00 54.75 101 ASN A O 1
#

Radius of gyration: 22.33 Å; Cα contacts (8 Å, |Δi|>4): 46; chains: 1; bounding box: 52×17×65 Å

N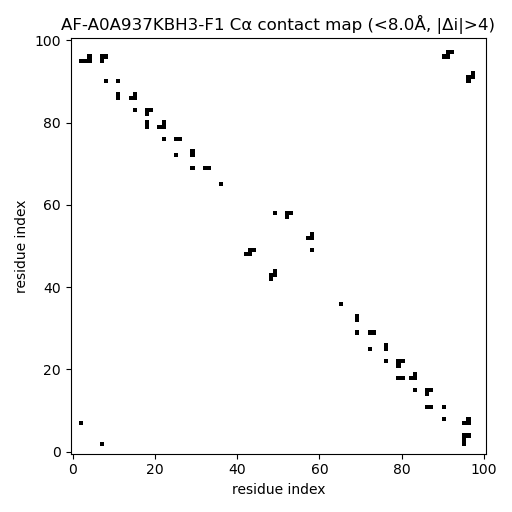earest PDB structures (foldseek):
  8tgd-assembly1_B  TM=3.997E-01  e=2.387E-01  H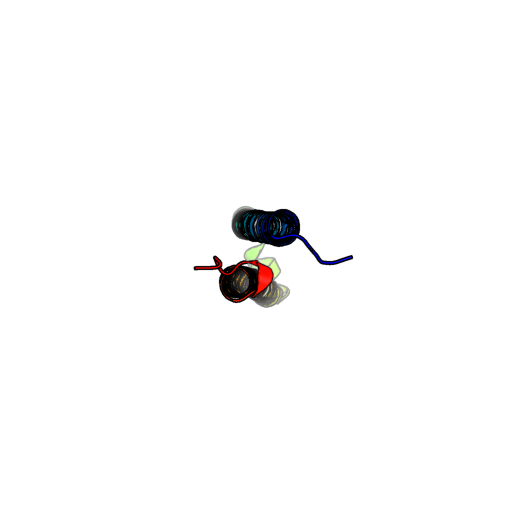omo sapiens
  6b87-assembly3_D  TM=4.156E-01  e=7.303E-01  synthetic construct
  6zw4-assembly1_A  TM=4.630E-01  e=8.235E+00  Nostoc punctiforme
  6zw5-assembly1_A  TM=4.665E-01  e=8.235E+00  Nostoc punctiforme